Protein AF-A0A1F8ZPI0-F1 (afdb_monomer_lite)

Sequence (77 aa):
MNTKKVAPSYEDYVKGIRELKPEEQLNLVEIISAQLKKSLAEKKIKHNIMELEGLGADLWKGIDAQEYVRKERDSWG

Secondary structure (DSSP, 8-state):
-----PPPPHHHHHHHHHHS-HHHHHHHHHHHHHHHHHHHHHTS----GGGGTTTTTTTTTT--HHHHHHHHHHHH-

Structure (mmCIF, N/CA/C/O backbone):
data_AF-A0A1F8ZPI0-F1
#
_entry.id   AF-A0A1F8ZPI0-F1
#
loop_
_atom_site.group_PDB
_atom_site.id
_atom_site.type_symbol
_atom_site.label_atom_id
_atom_site.label_alt_id
_atom_site.label_comp_id
_atom_site.label_asym_id
_atom_site.label_entity_id
_atom_site.label_seq_id
_atom_site.pdbx_PDB_ins_code
_atom_site.Cartn_x
_atom_site.Cartn_y
_atom_site.Cartn_z
_atom_site.occupancy
_atom_site.B_iso_or_equiv
_atom_site.auth_seq_id
_atom_site.auth_comp_id
_atom_site.auth_asym_id
_atom_site.auth_atom_id
_atom_site.pdbx_PDB_model_num
ATOM 1 N N . MET A 1 1 ? 9.111 23.573 38.904 1.00 37.50 1 MET A N 1
ATOM 2 C CA . MET A 1 1 ? 8.426 22.261 38.902 1.00 37.50 1 MET A CA 1
ATOM 3 C C . MET A 1 1 ? 8.624 21.632 37.528 1.00 37.50 1 MET A C 1
ATOM 5 O O . MET A 1 1 ? 8.045 22.124 36.571 1.00 37.50 1 MET A O 1
ATOM 9 N N . ASN A 1 2 ? 9.492 20.623 37.399 1.00 44.62 2 ASN A N 1
ATOM 10 C CA . ASN A 1 2 ? 9.730 19.939 36.121 1.00 44.62 2 ASN A CA 1
ATOM 11 C C . ASN A 1 2 ? 8.636 18.892 35.892 1.00 44.62 2 ASN A C 1
ATOM 13 O O . ASN A 1 2 ? 8.650 17.841 36.530 1.00 44.62 2 ASN A O 1
ATOM 17 N N . THR A 1 3 ? 7.706 19.149 34.976 1.00 50.62 3 THR A N 1
ATOM 18 C CA . THR A 1 3 ? 6.763 18.127 34.516 1.00 50.62 3 THR A CA 1
ATOM 19 C C . THR A 1 3 ? 7.479 17.214 33.525 1.00 50.62 3 THR A C 1
ATOM 21 O O . THR A 1 3 ? 7.607 17.505 32.337 1.00 50.62 3 THR A O 1
ATOM 24 N N . LYS A 1 4 ? 7.993 16.080 34.011 1.00 57.28 4 LYS A N 1
ATOM 25 C CA . LYS A 1 4 ? 8.365 14.974 33.122 1.00 57.28 4 LYS A CA 1
ATOM 26 C C . LYS A 1 4 ? 7.081 14.518 32.416 1.00 57.28 4 LYS A C 1
ATOM 28 O O . LYS A 1 4 ? 6.207 13.956 33.068 1.00 57.28 4 LYS A O 1
ATOM 33 N N . LYS A 1 5 ? 6.941 14.790 31.112 1.00 58.19 5 LYS A N 1
ATOM 34 C CA . LYS A 1 5 ? 5.877 14.203 30.283 1.00 58.19 5 LYS A CA 1
ATOM 35 C C . LYS A 1 5 ? 6.099 12.693 30.247 1.00 58.19 5 LYS A C 1
ATOM 37 O O . LYS A 1 5 ? 7.002 12.216 29.565 1.00 58.19 5 LYS A O 1
ATOM 42 N N . VAL A 1 6 ? 5.315 11.960 31.027 1.00 75.81 6 VAL A N 1
ATOM 43 C CA . VAL A 1 6 ? 5.250 10.501 30.946 1.00 75.81 6 VAL A CA 1
ATOM 44 C C . VAL A 1 6 ? 4.544 10.165 29.635 1.00 75.81 6 VAL A C 1
ATOM 46 O O . VAL A 1 6 ? 3.501 10.745 29.331 1.00 75.81 6 VAL A O 1
ATOM 49 N N . ALA A 1 7 ? 5.149 9.300 28.822 1.00 78.94 7 ALA A N 1
ATOM 50 C CA . ALA A 1 7 ? 4.518 8.839 27.594 1.00 78.94 7 ALA A CA 1
ATOM 51 C C . ALA A 1 7 ? 3.220 8.084 27.945 1.00 78.94 7 ALA A C 1
ATOM 53 O O . ALA A 1 7 ? 3.245 7.289 28.888 1.00 78.94 7 ALA A O 1
ATOM 54 N N . PRO A 1 8 ? 2.108 8.314 27.223 1.00 81.75 8 PRO A N 1
ATOM 55 C CA . PRO A 1 8 ? 0.864 7.594 27.470 1.00 81.75 8 PRO A CA 1
ATOM 56 C C . PRO A 1 8 ? 1.074 6.088 27.303 1.00 81.75 8 PRO A C 1
ATOM 58 O O . PRO A 1 8 ? 1.767 5.646 26.381 1.00 81.75 8 PRO A O 1
ATOM 61 N N . SER A 1 9 ? 0.470 5.305 28.191 1.00 90.12 9 SER A N 1
ATOM 62 C CA . SER A 1 9 ? 0.443 3.849 28.085 1.00 90.12 9 SER A CA 1
ATOM 63 C C . SER A 1 9 ? -0.539 3.397 26.999 1.00 90.12 9 SER A C 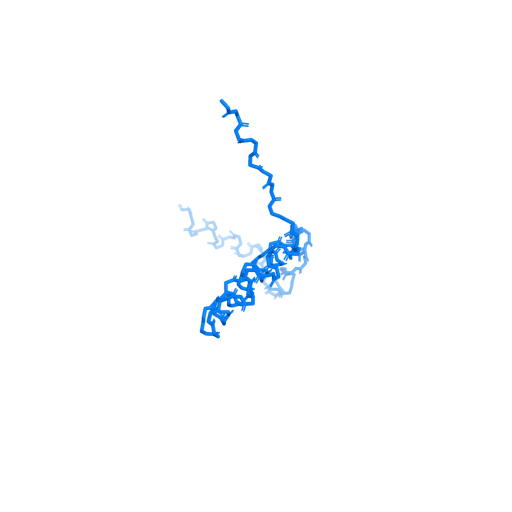1
ATOM 65 O O . SER A 1 9 ? -1.392 4.162 26.549 1.00 90.12 9 SER A O 1
ATOM 67 N N . TYR A 1 10 ? -0.458 2.128 26.587 1.00 87.00 10 TYR A N 1
ATOM 68 C CA . TYR A 1 10 ? -1.419 1.550 25.639 1.00 87.00 10 TYR A CA 1
ATOM 69 C C . TYR A 1 10 ? -2.875 1.709 26.112 1.00 87.00 10 TYR A C 1
ATOM 71 O O . TYR A 1 10 ? -3.759 2.036 25.323 1.00 87.00 10 TYR A O 1
ATOM 79 N N . GLU A 1 11 ? -3.114 1.540 27.412 1.00 90.38 11 GLU A N 1
ATOM 80 C CA . GLU A 1 11 ? -4.442 1.671 28.013 1.00 90.38 11 GLU A CA 1
ATOM 81 C C . GLU A 1 11 ? -4.998 3.094 27.912 1.00 90.38 11 GLU A C 1
ATOM 83 O O . GLU A 1 11 ? -6.208 3.265 27.757 1.00 90.38 11 GLU A O 1
ATOM 88 N N . ASP A 1 12 ? -4.132 4.109 27.944 1.00 91.19 12 ASP A N 1
ATOM 89 C CA . ASP A 1 12 ? -4.538 5.508 27.803 1.00 91.19 12 ASP A CA 1
ATOM 90 C C . ASP A 1 12 ? -5.038 5.798 26.382 1.00 91.19 12 ASP A C 1
ATOM 92 O O . ASP A 1 12 ? -6.043 6.488 26.210 1.00 91.19 12 ASP A O 1
ATOM 96 N N . TYR A 1 13 ? -4.418 5.196 25.359 1.00 89.75 13 TYR A N 1
ATOM 97 C CA . TYR A 1 13 ? -4.922 5.276 23.983 1.00 89.75 13 TYR A CA 1
ATOM 98 C C . TYR A 1 13 ? -6.263 4.559 23.829 1.00 89.75 13 TYR A C 1
ATOM 100 O O . TYR A 1 13 ? -7.174 5.095 23.205 1.00 89.75 13 TYR A O 1
ATOM 108 N N . VAL A 1 14 ? -6.417 3.369 24.420 1.00 91.81 14 VAL A N 1
ATOM 109 C CA . VAL A 1 14 ? -7.685 2.622 24.362 1.00 91.81 14 VAL A CA 1
ATOM 110 C C . VAL A 1 14 ? -8.818 3.413 25.015 1.00 91.81 14 VAL A C 1
ATOM 112 O O . VAL A 1 14 ? -9.924 3.445 24.476 1.00 91.81 14 VAL A O 1
ATOM 115 N N . LYS A 1 15 ? -8.558 4.069 26.152 1.00 92.19 15 LYS A N 1
ATOM 116 C CA . LYS A 1 15 ? -9.533 4.954 26.806 1.00 92.19 15 LYS A CA 1
ATOM 117 C C . LYS A 1 15 ? -9.861 6.161 25.930 1.00 92.19 15 LYS A C 1
ATOM 119 O O . LYS A 1 15 ? -11.033 6.375 25.644 1.00 92.19 15 LYS A O 1
ATOM 124 N N . GLY A 1 16 ? -8.846 6.863 25.425 1.00 91.12 16 GLY A N 1
ATOM 125 C CA . GLY A 1 16 ? -9.046 8.033 24.567 1.00 91.12 16 GLY A CA 1
ATOM 126 C C . GLY A 1 16 ? -9.847 7.722 23.299 1.00 91.12 16 GLY A C 1
ATOM 127 O O . GLY A 1 16 ? -10.737 8.480 22.937 1.00 91.12 16 GLY A O 1
ATOM 128 N N . ILE A 1 17 ? -9.614 6.569 22.660 1.00 91.88 17 ILE A N 1
ATOM 129 C CA . ILE A 1 17 ? -10.371 6.151 21.467 1.00 91.88 17 ILE A CA 1
ATOM 130 C C . ILE A 1 17 ? -11.855 5.937 21.789 1.00 91.88 17 ILE A C 1
ATOM 132 O O . ILE A 1 17 ? -12.706 6.278 20.972 1.00 91.88 17 ILE A O 1
ATOM 136 N N . ARG A 1 18 ? -12.183 5.402 22.973 1.00 91.00 18 ARG A N 1
ATOM 137 C CA . ARG A 1 18 ? -13.580 5.182 23.389 1.00 91.00 18 ARG A CA 1
ATOM 138 C C . ARG A 1 18 ? -14.339 6.483 23.643 1.00 91.00 18 ARG A C 1
ATOM 140 O O . ARG A 1 18 ? -15.562 6.475 23.555 1.00 91.00 18 ARG A O 1
ATOM 147 N N . GLU A 1 19 ? -13.635 7.563 23.965 1.00 94.00 19 GLU A N 1
ATOM 148 C CA . GLU A 1 19 ? -14.219 8.888 24.207 1.00 94.00 19 GLU A CA 1
ATOM 149 C C . GLU A 1 19 ? -14.488 9.668 22.908 1.00 94.00 19 GLU A C 1
ATOM 151 O O . GLU A 1 19 ? -15.274 10.615 22.912 1.00 94.00 19 GLU A O 1
ATOM 156 N N . LEU A 1 20 ? -13.878 9.261 21.788 1.00 94.38 20 LEU A N 1
ATOM 157 C CA . LEU A 1 20 ? -14.100 9.864 20.473 1.00 94.38 20 LEU A CA 1
ATOM 158 C C . LEU A 1 20 ? -15.487 9.532 19.918 1.00 94.38 20 LEU A C 1
ATOM 160 O O . LEU A 1 20 ? -16.025 8.442 20.136 1.00 94.38 20 LEU A O 1
ATOM 164 N N . LYS A 1 21 ? -16.029 10.436 19.099 1.00 96.06 21 LYS A N 1
ATOM 165 C CA . LYS A 1 21 ? -17.248 10.167 18.329 1.00 96.06 21 LYS A CA 1
ATOM 166 C C . LYS A 1 21 ? -16.999 9.074 17.282 1.00 96.06 21 LYS A C 1
ATOM 168 O O . LYS A 1 21 ? -15.874 8.943 16.798 1.00 96.06 21 LYS A O 1
ATOM 173 N N . PRO A 1 22 ? -18.039 8.341 16.840 1.00 94.06 22 PRO A N 1
ATOM 174 C CA . PRO A 1 22 ? -17.884 7.287 15.833 1.00 94.06 22 PRO A CA 1
ATOM 175 C C . PRO A 1 22 ? -17.180 7.744 14.543 1.00 94.06 22 PRO A C 1
ATOM 177 O O . PRO A 1 22 ? -16.349 7.020 14.002 1.00 94.06 22 PRO A O 1
ATOM 180 N N . GLU A 1 23 ? -17.456 8.964 14.078 1.00 94.81 23 GLU A N 1
ATOM 181 C CA . GLU A 1 23 ? -16.812 9.547 12.889 1.00 94.81 23 GLU A CA 1
ATOM 182 C C . GLU A 1 23 ? -15.311 9.802 13.103 1.00 94.81 23 GLU A C 1
ATOM 184 O O . GLU A 1 23 ? -14.488 9.539 12.228 1.00 94.81 23 GLU A O 1
ATOM 189 N N . GLU A 1 24 ? -14.933 10.265 14.294 1.00 93.94 24 GLU A N 1
ATOM 190 C CA . GLU A 1 24 ? -13.539 10.519 14.666 1.00 93.94 24 GLU A CA 1
ATOM 191 C C . GLU A 1 24 ? -12.763 9.208 14.835 1.00 93.94 24 GLU A C 1
ATOM 193 O O . GLU A 1 24 ? -11.608 9.116 14.418 1.00 93.94 24 GLU A O 1
ATOM 198 N N . GLN A 1 25 ? -13.408 8.170 15.378 1.00 94.31 25 GLN A N 1
ATOM 199 C CA . GLN A 1 25 ? -12.840 6.823 15.439 1.00 94.31 25 GLN A CA 1
ATOM 200 C C . GLN A 1 25 ? -12.581 6.270 14.033 1.00 94.31 25 GLN A C 1
ATOM 202 O O . GLN A 1 25 ? -11.516 5.704 13.787 1.00 94.31 25 GLN A O 1
ATOM 207 N N . LEU A 1 26 ? -13.519 6.462 13.100 1.00 95.12 26 LEU A N 1
ATOM 208 C CA . LEU A 1 26 ? -13.368 6.000 11.721 1.00 95.12 26 LEU A CA 1
ATOM 209 C C . LEU A 1 26 ? -12.209 6.713 11.005 1.00 95.12 26 LEU A C 1
ATOM 211 O O . LEU A 1 26 ? -11.366 6.050 10.400 1.00 95.12 26 LEU A O 1
ATOM 215 N N . ASN A 1 27 ? -12.108 8.037 11.154 1.00 95.31 27 ASN A N 1
ATOM 216 C CA . ASN A 1 27 ? -10.976 8.815 10.639 1.00 95.3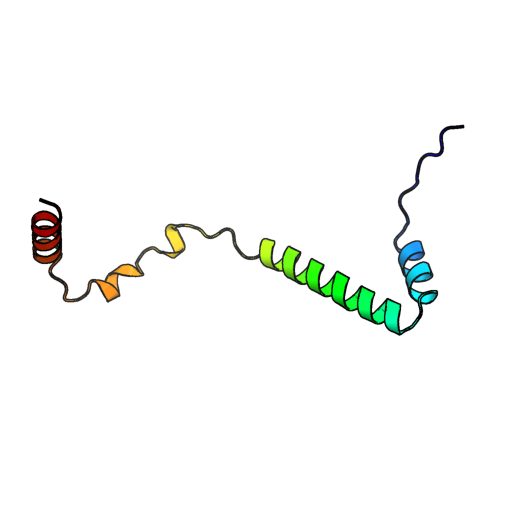1 27 ASN A CA 1
ATOM 217 C C 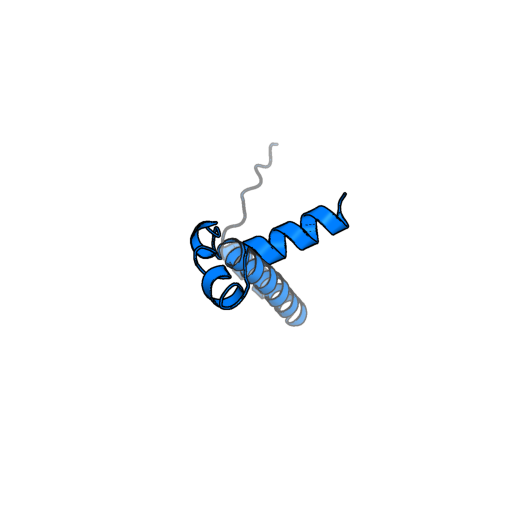. ASN A 1 27 ? -9.641 8.335 11.230 1.00 95.31 27 ASN A C 1
ATOM 219 O O . ASN A 1 27 ? -8.640 8.209 10.523 1.00 95.31 27 ASN A O 1
ATOM 223 N N . LEU A 1 28 ? -9.613 8.023 12.529 1.00 94.88 28 LEU A N 1
ATOM 224 C CA . LEU A 1 28 ? -8.412 7.515 13.185 1.00 94.88 28 LEU A CA 1
ATOM 225 C C . LEU A 1 28 ? -7.997 6.142 12.636 1.00 94.88 28 LEU A C 1
ATOM 227 O O . LEU A 1 28 ? -6.808 5.906 12.411 1.00 94.88 28 LEU A O 1
ATOM 231 N N . VAL A 1 29 ? -8.959 5.255 12.367 1.00 95.44 29 VAL A N 1
ATOM 232 C CA . VAL A 1 29 ? -8.703 3.959 11.719 1.00 95.44 29 VAL A CA 1
ATOM 233 C C . VAL A 1 29 ? -8.089 4.152 10.335 1.00 95.44 29 VAL A C 1
ATOM 235 O O . VAL A 1 29 ? -7.138 3.443 9.996 1.00 95.44 29 VAL A O 1
ATOM 238 N N . GLU A 1 30 ? -8.579 5.108 9.546 1.00 95.56 30 GLU A N 1
ATOM 239 C CA . GLU A 1 30 ? -8.034 5.406 8.219 1.00 95.56 30 GLU A CA 1
ATOM 240 C C . GLU A 1 30 ? -6.576 5.878 8.300 1.00 95.56 30 GLU A C 1
ATOM 242 O O . GLU A 1 30 ? -5.703 5.323 7.623 1.00 95.56 30 GLU A O 1
ATOM 247 N N . ILE A 1 31 ? -6.289 6.827 9.196 1.00 95.88 31 ILE A N 1
ATOM 248 C CA . ILE A 1 31 ? -4.938 7.360 9.416 1.00 95.88 31 ILE A CA 1
ATOM 249 C C . ILE A 1 31 ? -3.977 6.246 9.847 1.00 95.88 31 ILE A C 1
ATOM 251 O O . ILE A 1 31 ? -2.911 6.081 9.245 1.00 95.88 31 ILE A O 1
ATOM 255 N N . ILE A 1 32 ? -4.354 5.450 10.854 1.00 94.88 32 ILE A N 1
ATOM 256 C CA . ILE A 1 32 ? -3.520 4.350 11.359 1.00 94.88 32 ILE A CA 1
ATOM 257 C C . ILE A 1 32 ? -3.297 3.309 10.258 1.00 94.88 32 ILE A C 1
ATOM 259 O O . ILE A 1 32 ? -2.173 2.853 10.048 1.00 94.88 32 ILE A O 1
ATOM 263 N N . SER A 1 33 ? -4.340 2.963 9.502 1.00 93.62 33 SER A N 1
ATOM 264 C CA . SER A 1 33 ? -4.242 2.004 8.399 1.00 93.62 33 SER A CA 1
ATOM 265 C C . SER A 1 33 ? -3.285 2.485 7.308 1.00 93.62 33 SER A C 1
ATOM 267 O O . SER A 1 33 ? -2.467 1.701 6.822 1.00 93.62 33 SER A O 1
ATOM 269 N N . ALA A 1 34 ? -3.348 3.763 6.925 1.00 92.75 34 ALA A N 1
ATOM 270 C CA . ALA A 1 34 ? -2.446 4.351 5.938 1.00 92.75 34 ALA A CA 1
ATOM 271 C C . ALA A 1 34 ? -0.985 4.343 6.420 1.00 92.75 34 ALA A C 1
ATOM 273 O O . ALA A 1 34 ? -0.084 3.947 5.675 1.00 92.75 34 ALA A O 1
ATOM 274 N N . GLN A 1 35 ? -0.750 4.705 7.684 1.00 92.25 35 GLN A N 1
ATOM 275 C CA . GLN A 1 35 ? 0.583 4.681 8.292 1.00 92.25 35 GLN A CA 1
ATOM 276 C C . GLN A 1 35 ? 1.160 3.263 8.365 1.00 92.25 35 GLN A C 1
ATOM 278 O O . GLN A 1 35 ? 2.319 3.051 8.004 1.00 92.25 35 GLN A O 1
ATOM 283 N N . LEU A 1 36 ? 0.352 2.279 8.768 1.00 89.81 36 LEU A N 1
ATOM 284 C CA . LEU A 1 36 ? 0.769 0.879 8.820 1.00 89.81 36 LEU A CA 1
ATOM 285 C C . LEU A 1 36 ? 1.085 0.335 7.429 1.00 89.81 36 LEU A C 1
ATOM 287 O O . LEU A 1 36 ? 2.123 -0.296 7.250 1.00 89.81 36 LEU A O 1
ATOM 291 N N . LYS A 1 37 ? 0.246 0.622 6.425 1.00 86.19 37 LYS A N 1
ATOM 292 C CA . LYS A 1 37 ? 0.517 0.245 5.029 1.00 86.19 37 LYS A CA 1
ATOM 293 C C . LYS A 1 37 ? 1.854 0.805 4.551 1.00 86.19 37 LYS A C 1
ATOM 295 O O . LYS A 1 37 ? 2.629 0.058 3.965 1.00 86.19 37 LYS A O 1
ATOM 300 N N . LYS A 1 38 ? 2.148 2.077 4.841 1.00 82.75 38 LYS A N 1
ATOM 301 C CA . LYS A 1 38 ? 3.426 2.709 4.486 1.00 82.75 38 LYS A CA 1
ATOM 302 C C . LYS A 1 38 ? 4.609 2.057 5.205 1.00 82.75 38 LYS A C 1
ATOM 304 O O . LYS A 1 38 ? 5.557 1.651 4.548 1.00 82.75 38 LYS A O 1
ATOM 309 N N . SER A 1 39 ? 4.528 1.870 6.521 1.00 81.00 39 SER A N 1
ATOM 310 C CA . SER A 1 39 ? 5.599 1.236 7.306 1.00 81.00 39 SER A CA 1
ATOM 311 C C . SER A 1 39 ? 5.867 -0.215 6.882 1.00 81.00 39 SER A C 1
ATOM 313 O O . SER A 1 39 ? 7.014 -0.662 6.826 1.00 81.00 39 SER A O 1
ATOM 315 N N . LEU A 1 40 ? 4.815 -0.964 6.546 1.00 79.06 40 LEU A N 1
ATOM 316 C CA . LEU A 1 40 ? 4.932 -2.334 6.046 1.00 79.06 40 LEU A CA 1
ATOM 317 C C . LEU A 1 40 ? 5.426 -2.384 4.594 1.00 79.06 40 LEU A C 1
ATOM 319 O O . LEU A 1 40 ? 6.137 -3.320 4.237 1.00 79.06 40 LEU A O 1
ATOM 323 N N . ALA A 1 41 ? 5.089 -1.389 3.770 1.00 69.75 41 ALA A N 1
ATOM 324 C CA . ALA A 1 41 ? 5.635 -1.235 2.424 1.00 69.75 41 ALA A CA 1
ATOM 325 C C . ALA A 1 41 ? 7.118 -0.835 2.449 1.00 69.75 41 ALA A C 1
ATOM 327 O O . ALA A 1 41 ? 7.892 -1.364 1.668 1.00 69.75 41 ALA A O 1
ATOM 328 N N . GLU A 1 42 ? 7.551 0.006 3.387 1.00 63.28 42 GLU A N 1
ATOM 329 C CA . GLU A 1 42 ? 8.973 0.324 3.596 1.00 63.28 42 GLU A CA 1
ATOM 330 C C . GLU A 1 42 ? 9.763 -0.883 4.128 1.00 63.28 42 GLU A C 1
ATOM 332 O O . GLU A 1 42 ? 10.957 -1.020 3.870 1.00 63.28 42 GLU A O 1
ATOM 337 N N . LYS A 1 43 ? 9.094 -1.816 4.821 1.00 60.12 43 LYS A N 1
ATOM 338 C CA . LYS A 1 43 ? 9.652 -3.141 5.133 1.00 60.12 43 LYS A CA 1
ATOM 339 C C . LYS A 1 43 ? 9.681 -4.092 3.934 1.00 60.12 43 LYS A C 1
ATOM 341 O O . LYS A 1 43 ? 10.368 -5.114 4.015 1.00 60.12 43 LYS A O 1
ATOM 346 N N . LYS A 1 44 ? 8.961 -3.810 2.841 1.00 59.22 44 LYS A N 1
ATOM 347 C CA . LYS A 1 44 ? 9.049 -4.618 1.623 1.00 59.22 44 LYS A CA 1
ATOM 348 C C . LYS A 1 44 ? 10.339 -4.276 0.882 1.00 59.22 44 LYS A C 1
ATOM 350 O O . LYS A 1 44 ? 10.410 -3.329 0.117 1.00 59.22 44 LYS A O 1
ATOM 355 N N . ILE A 1 45 ? 11.297 -5.168 1.117 1.00 62.22 45 ILE A N 1
ATOM 356 C CA . ILE A 1 45 ? 12.375 -5.586 0.222 1.00 62.22 45 ILE A CA 1
ATOM 357 C C . ILE A 1 45 ? 13.436 -4.504 -0.009 1.00 62.22 45 ILE A C 1
ATOM 359 O O . ILE A 1 45 ? 13.305 -3.592 -0.818 1.00 62.22 45 ILE A O 1
ATOM 363 N N . LYS A 1 46 ? 14.573 -4.684 0.671 1.00 65.00 46 LYS A N 1
ATOM 364 C CA . LYS A 1 46 ? 15.847 -4.181 0.156 1.00 65.00 46 LYS A CA 1
ATOM 365 C C . LYS A 1 46 ? 16.122 -4.938 -1.140 1.00 65.00 46 LYS A C 1
ATOM 367 O O . LYS A 1 46 ? 16.589 -6.071 -1.076 1.00 65.00 46 LYS A O 1
ATOM 372 N N . HIS A 1 47 ? 15.777 -4.338 -2.273 1.00 70.75 47 HIS A N 1
ATOM 373 C CA . HIS A 1 47 ? 16.059 -4.920 -3.578 1.00 70.75 47 HIS A CA 1
ATOM 374 C C . HIS A 1 47 ? 17.563 -5.119 -3.731 1.00 70.75 47 HIS A C 1
ATOM 376 O O . HIS A 1 47 ? 18.351 -4.197 -3.497 1.00 70.75 47 HIS A O 1
ATOM 382 N N . ASN A 1 48 ? 17.961 -6.335 -4.088 1.00 78.94 48 ASN A N 1
ATOM 383 C CA . ASN A 1 48 ? 19.329 -6.622 -4.484 1.00 78.94 48 ASN A CA 1
ATOM 384 C C . ASN A 1 48 ? 19.449 -6.439 -6.000 1.00 78.94 48 ASN A C 1
ATOM 386 O O . ASN A 1 48 ? 18.605 -6.925 -6.744 1.00 78.94 48 ASN A O 1
ATOM 390 N N . ILE A 1 49 ? 20.518 -5.792 -6.471 1.00 79.00 49 ILE A N 1
ATOM 391 C CA . ILE A 1 49 ?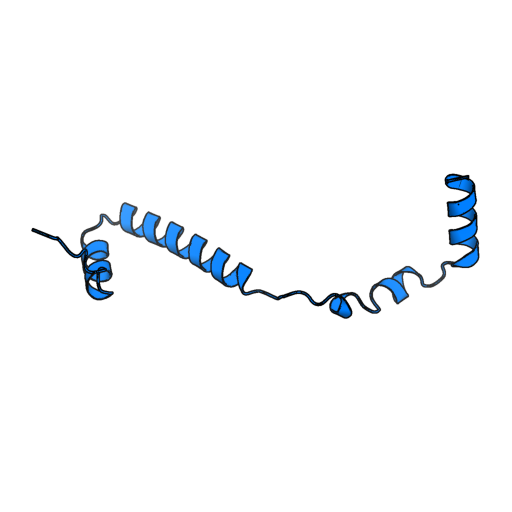 20.809 -5.675 -7.907 1.00 79.00 49 ILE A CA 1
ATOM 392 C C . ILE A 1 49 ? 20.857 -7.048 -8.605 1.00 79.00 49 ILE A C 1
ATOM 394 O O . ILE A 1 49 ? 20.507 -7.148 -9.776 1.00 79.00 49 ILE A O 1
ATOM 398 N N . MET A 1 50 ? 21.197 -8.113 -7.869 1.00 81.81 50 MET A N 1
ATOM 399 C CA . MET A 1 50 ? 21.180 -9.492 -8.373 1.00 81.81 50 MET 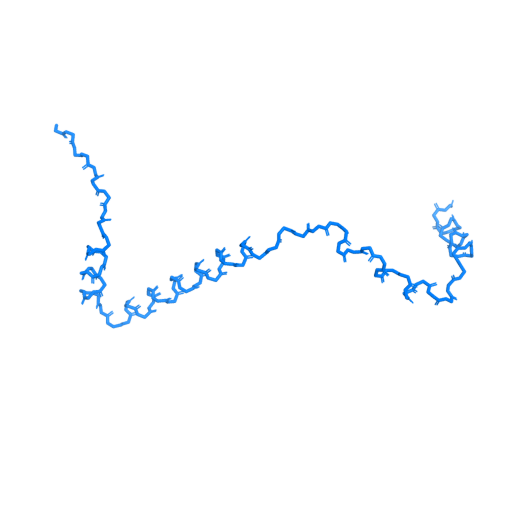A CA 1
ATOM 400 C C . MET A 1 50 ? 19.779 -9.993 -8.762 1.00 81.81 50 MET A C 1
ATOM 402 O O . MET A 1 50 ? 19.669 -10.943 -9.525 1.00 81.81 50 MET A O 1
ATOM 406 N N . GLU A 1 51 ? 18.699 -9.353 -8.304 1.00 79.38 51 GLU A N 1
ATOM 407 C CA . GLU A 1 51 ? 17.330 -9.659 -8.757 1.00 79.38 51 GLU A CA 1
ATOM 408 C C . GLU A 1 51 ? 17.118 -9.328 -10.244 1.00 79.38 51 GLU A C 1
ATOM 410 O O . GLU A 1 51 ? 16.180 -9.830 -10.860 1.00 79.38 51 GLU A O 1
ATOM 415 N N . LEU A 1 52 ? 17.982 -8.487 -10.825 1.00 81.75 52 LEU A N 1
ATOM 416 C CA . LEU A 1 52 ? 17.943 -8.110 -12.237 1.00 81.75 52 LEU A CA 1
ATOM 417 C C . LEU A 1 52 ? 18.850 -8.981 -13.119 1.00 81.75 52 LEU A C 1
ATOM 419 O O . LEU A 1 52 ? 18.837 -8.832 -14.344 1.00 81.75 52 LEU A O 1
ATOM 423 N N . GLU A 1 53 ? 19.643 -9.879 -12.527 1.00 81.88 53 GLU A N 1
ATOM 424 C CA . GLU A 1 53 ? 20.526 -10.774 -13.272 1.00 81.88 53 GLU A CA 1
ATOM 425 C C . GLU A 1 53 ? 19.702 -11.705 -14.173 1.00 81.88 53 GLU A C 1
ATOM 427 O O . GLU A 1 53 ? 18.706 -12.297 -13.764 1.00 81.88 53 GLU A O 1
ATOM 432 N N . GLY A 1 54 ? 20.096 -11.815 -15.441 1.00 81.38 54 GLY A N 1
ATOM 433 C CA . GLY A 1 54 ? 19.452 -12.716 -16.399 1.00 81.38 54 GLY A CA 1
ATOM 434 C C . GLY A 1 54 ? 18.153 -12.201 -17.029 1.00 81.38 54 GLY A C 1
ATOM 435 O O . GLY A 1 54 ? 17.799 -12.692 -18.098 1.00 81.38 54 GLY A O 1
ATOM 436 N N . LEU A 1 55 ? 17.502 -11.162 -16.486 1.00 82.94 55 LEU A N 1
ATOM 437 C CA . LEU A 1 55 ? 16.271 -10.595 -17.073 1.00 82.94 55 LEU A CA 1
ATOM 438 C C . LEU A 1 55 ? 16.471 -10.053 -18.500 1.00 82.94 55 LEU A C 1
ATOM 440 O O . LEU A 1 55 ? 15.538 -10.020 -19.297 1.00 82.94 55 LEU A O 1
ATOM 444 N N . GLY A 1 56 ? 17.694 -9.642 -18.841 1.00 81.12 56 GLY A N 1
ATOM 445 C CA . GLY A 1 56 ? 18.032 -9.193 -20.189 1.00 81.12 56 GLY A CA 1
ATOM 446 C C . GLY A 1 56 ? 18.189 -10.327 -21.208 1.00 81.12 56 GLY A C 1
ATOM 447 O O . GLY A 1 56 ? 18.009 -10.089 -22.395 1.00 81.12 56 GLY A O 1
ATOM 448 N N . ALA A 1 57 ? 18.509 -11.556 -20.798 1.00 84.31 57 ALA A N 1
ATOM 449 C CA . ALA A 1 57 ? 18.939 -12.598 -21.738 1.00 84.31 57 ALA A CA 1
ATOM 450 C C . ALA A 1 57 ? 17.881 -12.909 -22.812 1.00 84.31 57 ALA A C 1
ATOM 452 O O . ALA A 1 57 ? 18.210 -13.024 -23.993 1.00 84.31 57 ALA A O 1
ATOM 453 N N . ASP A 1 58 ? 16.609 -12.962 -22.416 1.00 84.06 58 ASP A N 1
ATOM 454 C CA . ASP A 1 58 ? 15.500 -13.207 -23.338 1.00 84.06 58 ASP A CA 1
ATOM 455 C C . ASP A 1 58 ? 15.193 -12.000 -24.236 1.00 84.06 58 ASP A C 1
ATOM 457 O O . ASP A 1 58 ? 14.835 -12.182 -25.398 1.00 84.06 58 ASP A O 1
ATOM 461 N N . LEU A 1 59 ? 15.386 -10.772 -23.740 1.00 84.62 59 LEU A N 1
ATOM 462 C CA . LEU A 1 59 ? 15.207 -9.541 -24.525 1.00 84.62 59 LEU A CA 1
ATOM 463 C C . LEU A 1 59 ? 16.268 -9.395 -25.621 1.00 84.62 59 LEU A C 1
ATOM 465 O O . LEU A 1 59 ? 15.978 -8.885 -26.699 1.00 84.62 59 LEU A O 1
ATOM 469 N N . TRP A 1 60 ? 17.489 -9.858 -25.354 1.00 85.69 60 TRP A N 1
ATOM 470 C CA . TRP A 1 60 ? 18.606 -9.811 -26.300 1.00 85.69 60 TRP A CA 1
ATOM 471 C C . TRP A 1 60 ? 18.632 -11.008 -27.262 1.00 85.69 60 TRP A C 1
ATOM 473 O O . TRP A 1 60 ? 19.481 -11.082 -28.154 1.00 85.69 60 TRP A O 1
ATOM 483 N N . LYS A 1 61 ? 17.695 -11.952 -27.127 1.00 86.31 61 LYS A N 1
ATOM 484 C CA . LYS A 1 61 ? 17.632 -13.142 -27.973 1.00 86.31 61 LYS A CA 1
ATOM 485 C C . LYS A 1 61 ? 17.294 -12.764 -29.416 1.00 86.31 61 LYS A C 1
ATOM 487 O O . LYS A 1 61 ? 16.235 -12.218 -29.702 1.00 86.31 61 LYS A O 1
ATOM 492 N N . GLY A 1 62 ? 18.191 -13.106 -30.340 1.00 86.75 62 GLY A N 1
ATOM 493 C CA . GLY A 1 62 ? 18.040 -12.784 -31.763 1.00 86.75 62 GLY A CA 1
ATOM 494 C C . GLY A 1 62 ? 18.490 -11.370 -32.143 1.00 86.75 62 GLY A C 1
ATOM 495 O O . GLY A 1 62 ? 18.396 -11.013 -33.313 1.00 86.75 62 GLY A O 1
ATOM 496 N N . ILE A 1 63 ? 19.014 -10.591 -31.190 1.00 87.81 63 ILE A N 1
ATOM 497 C CA . ILE A 1 63 ? 19.678 -9.316 -31.462 1.00 87.81 63 ILE A CA 1
ATOM 498 C C . ILE A 1 63 ? 21.177 -9.580 -31.638 1.00 87.81 63 ILE A C 1
ATOM 500 O O . ILE A 1 63 ? 21.829 -10.125 -30.747 1.00 87.81 63 ILE A O 1
ATOM 504 N N . ASP A 1 64 ? 21.745 -9.172 -32.775 1.00 91.31 64 ASP A N 1
ATOM 505 C CA . ASP A 1 64 ? 23.199 -9.130 -32.941 1.00 91.31 64 ASP A CA 1
ATOM 506 C C . ASP A 1 64 ? 23.757 -7.957 -32.123 1.00 91.31 64 ASP A C 1
ATOM 508 O O . ASP A 1 64 ? 23.631 -6.784 -32.491 1.00 91.31 64 ASP A O 1
ATOM 512 N N . ALA A 1 65 ? 24.383 -8.282 -30.992 1.00 89.50 65 ALA A N 1
ATOM 513 C CA . ALA A 1 65 ? 24.973 -7.296 -30.095 1.00 89.50 65 ALA A CA 1
ATOM 514 C C . ALA A 1 65 ? 26.028 -6.417 -30.793 1.00 89.50 65 ALA A C 1
ATOM 516 O O . ALA A 1 65 ? 26.141 -5.226 -30.501 1.00 89.50 65 ALA A O 1
ATOM 517 N N . GLN A 1 66 ? 26.783 -6.971 -31.742 1.00 90.94 66 GLN A N 1
ATOM 518 C CA . GLN A 1 66 ? 27.840 -6.258 -32.448 1.00 90.94 66 GLN A CA 1
ATOM 519 C C . GLN A 1 66 ? 27.280 -5.317 -33.520 1.00 90.94 66 GLN A C 1
ATOM 521 O O . GLN A 1 66 ? 27.870 -4.268 -33.795 1.00 90.94 66 GLN A O 1
ATOM 526 N N . GLU A 1 67 ? 26.166 -5.675 -34.154 1.00 93.25 67 GLU A N 1
ATOM 527 C CA . GLU A 1 67 ? 25.429 -4.772 -35.043 1.00 93.25 67 GLU A CA 1
ATOM 528 C C . GLU A 1 67 ? 24.763 -3.638 -34.254 1.00 93.25 67 GLU A C 1
ATOM 530 O O . GLU A 1 67 ? 24.884 -2.475 -34.638 1.00 93.25 67 GLU A O 1
ATOM 535 N N . TYR A 1 68 ? 24.137 -3.958 -33.117 1.00 91.38 68 TYR A N 1
ATOM 536 C CA . TYR A 1 68 ? 23.506 -2.970 -32.241 1.00 91.38 68 TYR A CA 1
ATOM 537 C C . TYR A 1 68 ? 24.510 -1.909 -31.765 1.00 91.38 68 TYR A C 1
ATOM 539 O O . TYR A 1 68 ? 24.282 -0.714 -31.935 1.00 91.38 68 TYR A O 1
ATOM 547 N N . VAL A 1 69 ? 25.678 -2.331 -31.264 1.00 92.62 69 VAL A N 1
ATOM 548 C CA . VAL A 1 69 ? 26.737 -1.407 -30.815 1.00 92.62 69 VAL A CA 1
ATOM 549 C C . VAL A 1 69 ? 27.281 -0.545 -31.956 1.00 92.62 69 VAL A C 1
ATOM 551 O O . VAL A 1 69 ? 27.650 0.604 -31.726 1.00 92.62 69 VAL A O 1
ATOM 554 N N . ARG A 1 70 ? 27.352 -1.072 -33.186 1.00 94.81 70 ARG A N 1
ATOM 555 C CA . ARG A 1 70 ? 27.778 -0.282 -34.353 1.00 94.81 70 ARG A CA 1
ATOM 556 C C . ARG A 1 70 ? 26.783 0.836 -34.661 1.00 94.81 70 ARG A C 1
ATOM 558 O O . ARG A 1 70 ? 27.207 1.980 -34.749 1.00 94.81 70 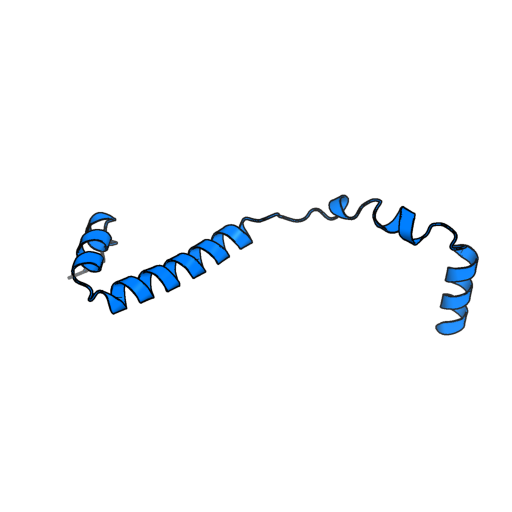ARG A O 1
ATOM 565 N N . LYS A 1 71 ? 25.483 0.527 -34.703 1.00 93.00 71 LYS A N 1
ATOM 566 C CA . LYS A 1 71 ? 24.422 1.529 -34.912 1.00 93.00 71 LYS A CA 1
ATOM 567 C C . LYS A 1 71 ? 24.429 2.618 -33.840 1.00 93.00 71 LYS A C 1
ATOM 569 O O . LYS A 1 71 ? 24.295 3.786 -34.175 1.00 93.00 71 LYS A O 1
ATOM 574 N N . GLU A 1 72 ? 24.630 2.240 -32.578 1.00 94.38 72 GLU A N 1
ATOM 575 C CA . GLU A 1 72 ? 24.733 3.205 -31.476 1.00 94.38 72 GLU A CA 1
ATOM 576 C C . GLU A 1 72 ? 25.992 4.080 -31.575 1.00 94.38 72 GLU A C 1
ATOM 578 O O . GLU A 1 72 ? 25.963 5.253 -31.233 1.00 94.38 72 GLU A O 1
ATOM 583 N N . ARG A 1 73 ? 27.120 3.559 -32.068 1.00 92.94 73 ARG A N 1
ATOM 584 C CA . ARG A 1 73 ? 28.312 4.396 -32.293 1.00 92.94 73 ARG A CA 1
ATOM 585 C C . ARG A 1 73 ? 28.118 5.376 -33.438 1.00 92.94 73 ARG A C 1
ATOM 587 O O . ARG A 1 73 ? 28.560 6.510 -33.321 1.00 92.94 73 ARG A O 1
ATOM 594 N N . ASP A 1 74 ? 27.451 4.946 -34.501 1.00 94.00 74 ASP A N 1
ATOM 595 C CA . ASP A 1 74 ? 27.157 5.800 -35.650 1.00 94.00 74 ASP A CA 1
ATOM 596 C C . ASP A 1 74 ? 26.114 6.880 -35.311 1.00 94.00 74 ASP A C 1
ATOM 598 O O . ASP A 1 74 ? 26.116 7.937 -35.931 1.00 94.00 74 ASP A O 1
ATOM 602 N N . SER A 1 75 ? 25.224 6.644 -34.336 1.00 90.75 75 SER A N 1
ATOM 603 C CA . SER A 1 75 ? 24.214 7.626 -33.910 1.00 90.75 75 SER A CA 1
ATOM 604 C C . SER A 1 75 ? 24.723 8.649 -32.887 1.00 90.75 75 SER A C 1
ATOM 606 O O . SER A 1 75 ? 24.108 9.706 -32.739 1.00 90.75 75 SER A O 1
ATOM 608 N N . TRP A 1 76 ? 25.831 8.359 -32.197 1.00 86.31 76 TRP A N 1
ATOM 609 C CA . TRP A 1 76 ? 26.477 9.263 -31.233 1.00 86.31 76 TRP A CA 1
ATOM 610 C C . TRP A 1 76 ? 27.793 9.876 -31.748 1.00 86.31 76 TRP A C 1
ATOM 612 O O . TRP A 1 76 ? 28.372 10.716 -31.053 1.00 86.31 76 TRP A O 1
ATOM 622 N N . GLY A 1 77 ? 28.287 9.430 -32.908 1.00 63.59 77 GLY A N 1
ATOM 623 C CA . GLY A 1 77 ? 29.472 9.960 -33.599 1.00 63.59 77 GLY A CA 1
ATOM 624 C C . GLY A 1 77 ? 29.161 11.157 -34.485 1.00 63.59 77 GLY A C 1
ATOM 625 O O . GLY A 1 77 ? 30.088 11.979 -34.660 1.00 63.59 77 GLY A O 1
#

pLDDT: mean 83.82, std 13.0, range [37.5, 96.06]

Radius of gyration: 28.07 Å; chains: 1; bounding box: 47×36×75 Å

Foldseek 3Di:
DDPPPDDDDPVNVVVVLVVDDPVVNVVVVVVVVVVVVVVVVVVPDPDDPCVCPPVCVVVCVPPDPVVVVVVVVVVVD